Protein AF-A0A9D4UMR0-F1 (afdb_monomer_lite)

pLDDT: mean 70.58, std 21.11, range [37.19, 98.0]

Foldseek 3Di:
DDDDDDPPDDPVVVVVVVVPPPDDDPDDDDDDDPDDDDPDDDDDPPDPPPPCPDDDDPVVVPDDDPVRVPDDDPVVVVCCVVPPDDDDDDDD

Organism: Adiantum capillus-veneris (NCBI:txid13818)

Sequence (92 aa):
MAKIKSIQGDWRSTQQAIQNQGSEAVSSASVDSTFTKSKGSSSHCLQEQVVAIGPAPRAIRRRLTKHQAGLKTLKQKKKETYFPKWQYALKA

Structure (mmCIF, N/CA/C/O backbone):
data_AF-A0A9D4UMR0-F1
#
_entry.id   AF-A0A9D4UMR0-F1
#
loop_
_atom_site.group_PDB
_atom_site.id
_atom_site.type_symbol
_atom_site.label_atom_id
_atom_site.label_alt_id
_atom_site.label_comp_id
_atom_site.label_asym_id
_atom_site.label_entity_id
_atom_site.label_seq_id
_atom_site.pdbx_PDB_ins_code
_atom_site.Cartn_x
_atom_site.Cartn_y
_atom_site.Cartn_z
_atom_site.occupancy
_atom_site.B_iso_or_equiv
_atom_site.auth_seq_id
_atom_site.auth_comp_id
_atom_site.auth_asym_id
_atom_site.auth_atom_id
_atom_site.pdbx_PDB_model_num
ATOM 1 N N . MET A 1 1 ? -2.496 57.894 30.887 1.00 44.66 1 MET A N 1
ATOM 2 C CA . MET A 1 1 ? -3.148 57.102 29.818 1.00 44.66 1 MET A CA 1
ATOM 3 C C . MET A 1 1 ? -2.069 56.555 28.889 1.00 44.66 1 MET A C 1
ATOM 5 O O . MET A 1 1 ? -1.491 57.328 28.136 1.00 44.66 1 MET A O 1
ATOM 9 N N . ALA A 1 2 ? -1.721 55.269 28.992 1.00 52.31 2 ALA A N 1
ATOM 10 C CA . ALA A 1 2 ? -0.684 54.663 28.152 1.00 52.31 2 ALA A CA 1
ATOM 11 C C . ALA A 1 2 ? -1.301 54.130 26.847 1.00 52.31 2 ALA A C 1
ATOM 13 O O . ALA A 1 2 ? -2.245 53.344 26.881 1.00 52.31 2 ALA A O 1
ATOM 14 N N . LYS A 1 3 ? -0.787 54.582 25.696 1.00 53.78 3 LYS A N 1
ATOM 15 C CA . LYS A 1 3 ? -1.191 54.097 24.368 1.00 53.78 3 LYS A CA 1
ATOM 16 C C . LYS A 1 3 ? -0.582 52.716 24.121 1.00 53.78 3 LYS A C 1
ATOM 18 O O . LYS A 1 3 ? 0.638 52.586 24.045 1.00 53.78 3 LYS A O 1
ATOM 23 N N . ILE A 1 4 ? -1.439 51.710 23.968 1.00 59.56 4 ILE A N 1
ATOM 24 C CA . ILE A 1 4 ? -1.069 50.369 23.507 1.00 59.56 4 ILE A CA 1
ATOM 25 C C . ILE A 1 4 ? -0.643 50.496 22.038 1.00 59.56 4 ILE A C 1
ATOM 27 O O . ILE A 1 4 ? -1.445 50.878 21.187 1.00 59.56 4 ILE A O 1
ATOM 31 N N . LYS A 1 5 ? 0.635 50.240 21.740 1.00 55.84 5 LYS A N 1
ATOM 32 C CA . LYS A 1 5 ? 1.137 50.194 20.361 1.00 55.84 5 LYS A CA 1
ATOM 33 C C . LYS A 1 5 ? 0.697 48.877 19.716 1.00 55.84 5 LYS A C 1
ATOM 35 O O . LYS A 1 5 ? 0.919 47.809 20.274 1.00 55.84 5 LYS A O 1
ATOM 40 N N . SER A 1 6 ? 0.069 48.991 18.548 1.00 60.06 6 SER A N 1
ATOM 41 C CA . SER A 1 6 ? -0.304 47.886 17.659 1.00 60.06 6 SER A CA 1
ATOM 42 C C . SER A 1 6 ? 0.918 47.025 17.317 1.00 60.06 6 SER A C 1
ATOM 44 O O . SER A 1 6 ? 1.906 47.536 16.790 1.00 60.06 6 SER A O 1
ATOM 46 N N . ILE A 1 7 ? 0.844 45.724 17.612 1.00 62.47 7 ILE A N 1
ATOM 47 C CA . ILE A 1 7 ? 1.788 44.706 17.141 1.00 62.47 7 ILE A CA 1
ATOM 48 C C . ILE A 1 7 ? 1.146 44.046 15.918 1.00 62.47 7 ILE A C 1
ATOM 50 O O . ILE A 1 7 ? 0.556 42.973 16.011 1.00 62.47 7 ILE A O 1
ATOM 54 N N . GLN A 1 8 ? 1.213 44.699 14.762 1.00 59.47 8 GLN A N 1
ATOM 55 C CA . GLN A 1 8 ? 1.025 44.007 13.487 1.00 59.47 8 GLN A CA 1
ATOM 56 C C . GLN A 1 8 ? 2.408 43.623 12.967 1.00 59.47 8 GLN A C 1
ATOM 58 O O . GLN A 1 8 ? 3.096 44.421 12.339 1.00 59.47 8 GLN A O 1
ATOM 63 N N . GLY A 1 9 ? 2.837 42.405 13.303 1.00 59.06 9 GLY A N 1
ATOM 64 C CA . GLY A 1 9 ? 4.022 41.790 12.715 1.00 59.06 9 GLY A CA 1
ATOM 65 C C . GLY A 1 9 ? 3.747 41.395 11.264 1.00 59.06 9 GLY A C 1
ATOM 66 O O . GLY A 1 9 ? 2.732 40.766 10.968 1.00 59.06 9 GLY A O 1
ATOM 67 N N . ASP A 1 10 ? 4.644 41.783 10.362 1.00 68.38 10 ASP A N 1
ATOM 68 C CA . ASP A 1 10 ? 4.548 41.518 8.928 1.00 68.38 10 ASP A CA 1
ATOM 69 C C . ASP A 1 10 ? 4.916 40.053 8.617 1.00 68.38 10 ASP A C 1
ATOM 71 O O . ASP A 1 10 ? 6.073 39.641 8.734 1.00 68.38 10 ASP A O 1
ATOM 75 N N . TRP A 1 11 ? 3.923 39.252 8.219 1.00 60.69 11 TRP A N 1
ATOM 76 C CA . TRP A 1 11 ? 4.068 37.818 7.920 1.00 60.69 11 TRP A CA 1
ATOM 77 C C . TRP A 1 11 ? 5.082 37.526 6.802 1.00 60.69 11 TRP A C 1
ATOM 79 O O . TRP A 1 11 ? 5.658 36.436 6.736 1.00 60.69 11 TRP A O 1
ATOM 89 N N . ARG A 1 12 ? 5.335 38.497 5.914 1.00 59.44 12 ARG A N 1
ATOM 90 C CA . ARG A 1 12 ? 6.274 38.326 4.796 1.00 59.44 12 ARG A CA 1
ATOM 91 C C . ARG A 1 12 ? 7.733 38.246 5.246 1.00 59.44 12 ARG A C 1
ATOM 93 O 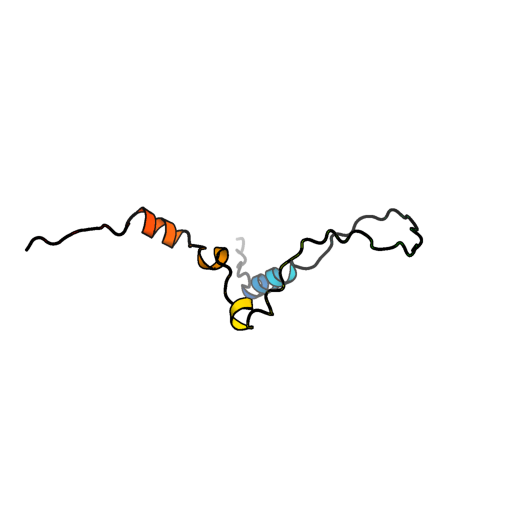O . ARG A 1 12 ? 8.507 37.521 4.628 1.00 59.44 12 ARG A O 1
ATOM 100 N N . SER A 1 13 ? 8.089 38.911 6.344 1.00 57.44 13 SER A N 1
ATOM 101 C CA . SER A 1 13 ? 9.455 38.897 6.887 1.00 57.44 13 SER A CA 1
ATOM 102 C C . SER A 1 13 ? 9.823 37.533 7.490 1.00 57.44 13 SER A C 1
ATOM 104 O O . SER A 1 13 ? 10.945 37.046 7.348 1.00 57.44 13 SER A O 1
ATOM 106 N N . THR A 1 14 ? 8.846 36.841 8.083 1.00 60.53 14 THR A N 1
ATOM 107 C CA . THR A 1 14 ? 9.059 35.541 8.735 1.00 60.53 14 THR A CA 1
ATOM 108 C C . THR A 1 14 ? 9.386 34.425 7.736 1.00 60.53 14 THR A C 1
ATOM 110 O O . THR A 1 14 ? 10.161 3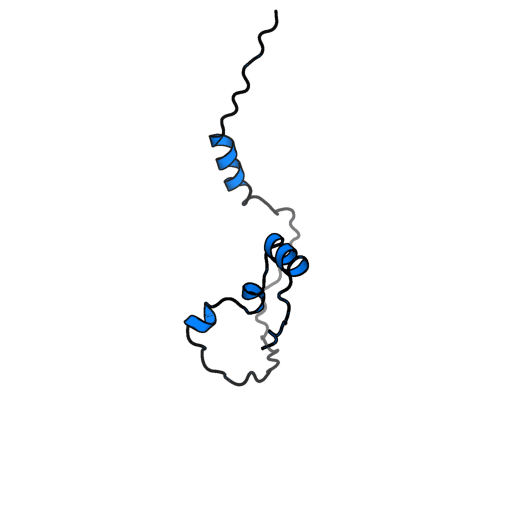3.526 8.050 1.00 60.53 14 THR A O 1
ATOM 113 N N . GLN A 1 15 ? 8.845 34.493 6.515 1.00 58.44 15 GLN A N 1
ATOM 114 C CA . GLN A 1 15 ? 9.103 33.502 5.461 1.00 58.44 15 GLN A CA 1
ATOM 115 C C . GLN A 1 15 ? 10.525 33.609 4.889 1.00 58.44 15 GLN A C 1
ATOM 117 O O . GLN A 1 15 ? 11.157 32.589 4.619 1.00 58.44 15 GLN A O 1
ATOM 122 N N . GLN A 1 16 ? 11.064 34.826 4.764 1.00 57.34 16 GLN A N 1
ATOM 123 C CA . GLN A 1 16 ? 12.420 35.044 4.247 1.00 57.34 16 GLN A CA 1
ATOM 124 C C . GLN A 1 16 ? 13.498 34.580 5.248 1.00 57.34 16 GLN A C 1
ATOM 126 O O . GLN A 1 16 ? 14.540 34.067 4.846 1.00 57.34 16 GLN A O 1
ATOM 131 N N . ALA A 1 17 ? 13.233 34.695 6.556 1.00 57.94 17 ALA A N 1
ATOM 132 C CA . ALA A 1 17 ? 14.163 34.279 7.610 1.00 57.94 17 ALA A CA 1
ATOM 133 C C . ALA A 1 17 ? 14.382 32.755 7.670 1.00 57.94 17 ALA A C 1
ATOM 135 O O . ALA A 1 17 ? 15.476 32.308 8.006 1.00 57.94 17 ALA A O 1
ATOM 136 N N . ILE A 1 18 ? 13.374 31.952 7.310 1.00 59.56 18 ILE A N 1
ATOM 137 C CA . ILE A 1 18 ? 13.472 30.481 7.312 1.00 59.56 18 ILE A CA 1
ATOM 138 C C . ILE A 1 18 ? 14.357 29.980 6.159 1.00 59.56 18 ILE A C 1
ATOM 140 O O . ILE A 1 18 ? 15.027 28.959 6.294 1.00 59.56 18 ILE A O 1
ATOM 144 N N . GLN A 1 19 ? 14.420 30.708 5.040 1.00 57.88 19 GLN A N 1
ATOM 145 C CA . GLN A 1 19 ? 15.225 30.309 3.881 1.00 57.88 19 GLN A CA 1
ATOM 146 C C . GLN A 1 19 ? 16.735 30.530 4.075 1.00 57.88 19 GLN A C 1
ATOM 148 O O . GLN A 1 19 ? 17.526 29.854 3.423 1.00 57.88 19 GLN A O 1
ATOM 153 N N . ASN A 1 20 ? 17.144 31.405 4.999 1.00 59.59 20 ASN A N 1
ATOM 154 C CA . ASN A 1 20 ? 18.549 31.799 5.178 1.00 59.59 20 ASN A CA 1
ATOM 155 C C . ASN A 1 20 ? 19.268 31.104 6.353 1.00 59.59 20 ASN A C 1
ATOM 157 O O . ASN A 1 20 ? 20.443 31.362 6.579 1.00 59.59 20 ASN A O 1
ATOM 161 N N . GLN A 1 21 ? 18.617 30.195 7.089 1.00 54.66 21 GLN A N 1
ATOM 162 C CA . GLN A 1 21 ? 19.249 29.467 8.211 1.00 54.66 21 GLN A CA 1
ATOM 163 C C . GLN A 1 21 ? 20.030 28.206 7.782 1.00 54.66 21 GLN A C 1
ATOM 165 O O . GLN A 1 21 ? 20.497 27.447 8.626 1.00 54.66 21 GLN A O 1
ATOM 170 N N . GLY A 1 22 ? 20.178 27.961 6.476 1.00 48.44 22 GLY A N 1
ATOM 171 C CA . GLY A 1 22 ? 20.876 26.787 5.938 1.00 48.44 22 GLY A CA 1
ATOM 172 C C . GLY A 1 22 ? 22.371 26.970 5.660 1.00 48.44 22 GLY A C 1
ATOM 173 O O . GLY A 1 22 ? 23.007 26.021 5.205 1.00 48.44 22 GLY A O 1
ATOM 174 N N . SER A 1 23 ? 22.945 28.153 5.881 1.00 56.09 23 SER A N 1
ATOM 175 C CA . SER A 1 23 ? 24.326 28.429 5.479 1.00 56.09 23 SER A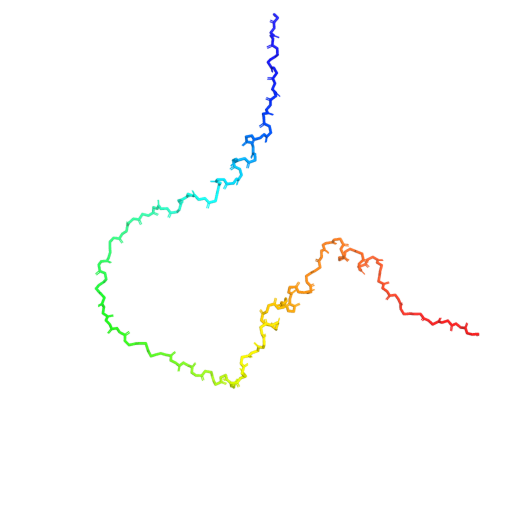 CA 1
ATOM 176 C C . SER A 1 23 ? 25.017 29.404 6.425 1.00 56.09 23 SER A C 1
ATOM 178 O O . SER A 1 23 ? 25.052 30.587 6.126 1.00 56.09 23 SER A O 1
ATOM 180 N N . GLU A 1 24 ? 25.578 28.923 7.540 1.00 48.06 24 GLU A N 1
ATOM 181 C CA . GLU A 1 24 ? 26.756 29.544 8.167 1.00 48.06 24 GLU A CA 1
ATOM 182 C C . GLU A 1 24 ? 27.403 28.638 9.240 1.00 48.06 24 GLU A C 1
ATOM 184 O O . GLU A 1 24 ? 26.773 28.211 10.201 1.00 48.06 24 GLU A O 1
ATOM 189 N N . ALA A 1 25 ? 28.693 28.368 9.015 1.00 44.97 25 ALA A N 1
ATOM 190 C CA . ALA A 1 25 ? 29.773 28.084 9.966 1.00 44.97 25 ALA A CA 1
ATOM 191 C C . ALA A 1 25 ? 29.728 26.849 10.900 1.00 44.97 25 ALA A C 1
ATOM 193 O O . ALA A 1 25 ? 29.315 26.911 12.054 1.00 44.97 25 ALA A O 1
ATOM 194 N N . VAL A 1 26 ? 30.428 25.789 10.473 1.00 48.84 26 VAL A N 1
ATOM 195 C CA . VAL A 1 26 ? 31.354 25.056 11.359 1.00 48.84 26 VAL A CA 1
ATOM 196 C C . VAL A 1 26 ? 32.789 25.427 10.978 1.00 48.84 26 VAL A C 1
ATOM 198 O O . VAL A 1 26 ? 33.390 24.819 10.098 1.00 48.84 26 VAL A O 1
ATOM 201 N N . SER A 1 27 ? 33.327 26.457 11.633 1.00 46.97 27 SER A N 1
ATOM 202 C CA . SER A 1 27 ? 34.727 26.880 11.495 1.00 46.97 27 SER A CA 1
ATOM 203 C C . SER A 1 27 ? 35.271 27.330 12.849 1.00 46.97 27 SER A C 1
ATOM 205 O O . SER A 1 27 ? 35.011 28.450 13.274 1.00 46.97 27 SER A O 1
ATOM 207 N N . SER A 1 28 ? 36.010 26.454 13.527 1.00 46.50 28 SER A N 1
ATOM 208 C CA . SER A 1 28 ? 37.011 26.719 14.581 1.00 46.50 28 SER A CA 1
ATOM 209 C C . SER A 1 28 ? 37.609 25.342 14.914 1.00 46.50 28 SER A C 1
ATOM 211 O O . SER A 1 28 ? 36.850 24.436 15.222 1.00 46.50 28 SER A O 1
ATOM 213 N N . ALA A 1 29 ? 38.897 25.030 14.839 1.00 47.66 29 ALA A N 1
ATOM 214 C CA . ALA A 1 29 ? 40.099 25.834 14.762 1.00 47.66 29 ALA A CA 1
ATOM 215 C C . ALA A 1 29 ? 41.234 25.004 14.121 1.00 47.66 29 ALA A C 1
ATOM 217 O O . ALA A 1 29 ? 41.182 23.777 14.051 1.00 47.66 29 ALA A O 1
ATOM 218 N N . SER A 1 30 ? 42.248 25.732 13.665 1.00 48.38 30 SER A N 1
ATOM 219 C CA . SER A 1 30 ? 43.526 25.281 13.120 1.00 48.38 30 SER A CA 1
ATOM 220 C C . SER A 1 30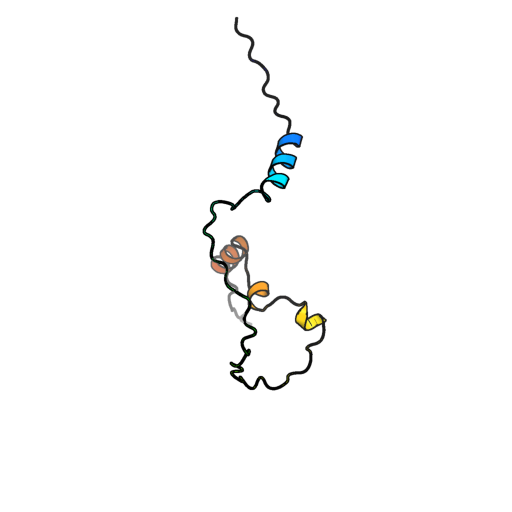 ? 44.337 24.408 14.086 1.00 48.38 30 SER A C 1
ATOM 222 O O . SER A 1 30 ? 44.539 24.788 15.238 1.00 48.38 30 SER A O 1
ATOM 224 N N . VAL A 1 31 ? 44.908 23.321 13.563 1.00 56.72 31 VAL A N 1
ATOM 225 C CA . VAL A 1 31 ? 46.235 22.832 13.964 1.00 56.72 31 VAL A CA 1
ATOM 226 C C . VAL A 1 31 ? 46.966 22.363 12.709 1.00 56.72 31 VAL A C 1
ATOM 228 O O . VAL A 1 31 ? 46.501 21.470 12.001 1.00 56.72 31 VAL A O 1
ATOM 231 N N . ASP A 1 32 ? 48.090 23.021 12.433 1.00 46.25 32 ASP A N 1
ATOM 232 C CA . ASP A 1 32 ? 49.003 22.732 11.336 1.00 46.25 32 ASP A CA 1
ATOM 233 C C . ASP A 1 32 ? 49.552 21.304 11.402 1.00 46.25 32 ASP A C 1
ATOM 235 O O . ASP A 1 32 ? 50.030 20.831 12.434 1.00 46.25 32 ASP A O 1
ATOM 239 N N . SER A 1 33 ? 49.549 20.643 10.249 1.00 51.09 33 SER A N 1
ATOM 240 C CA . SER A 1 33 ? 50.385 19.484 9.958 1.00 51.09 33 SER A CA 1
ATOM 241 C C . SER A 1 33 ? 50.589 19.438 8.450 1.00 51.09 33 SER A C 1
ATOM 243 O O . SER A 1 33 ? 49.698 19.073 7.680 1.00 51.09 33 SER A O 1
ATOM 245 N N . THR A 1 34 ? 51.760 19.885 8.005 1.00 57.00 34 THR A N 1
ATOM 246 C CA . THR A 1 34 ? 52.210 19.777 6.619 1.00 57.00 34 THR A CA 1
ATOM 247 C C . THR A 1 34 ? 52.446 18.305 6.275 1.00 57.00 34 THR A C 1
ATOM 249 O O . THR A 1 34 ? 53.561 17.795 6.338 1.00 57.00 34 THR A O 1
ATOM 252 N N . PHE A 1 35 ? 51.384 17.597 5.883 1.00 45.44 35 PHE A N 1
ATOM 253 C CA . PHE A 1 35 ? 51.507 16.257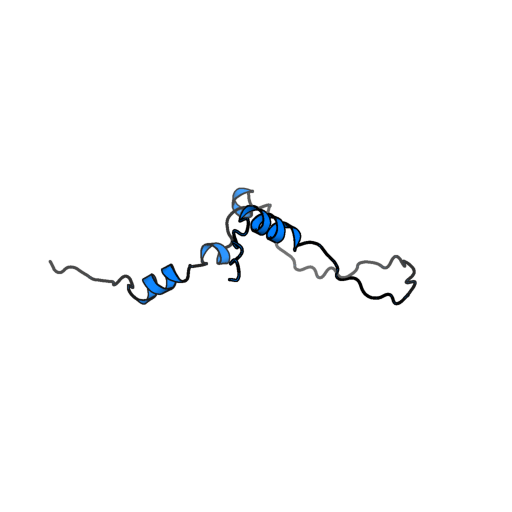 5.317 1.00 45.44 35 PHE A CA 1
ATOM 254 C C . PHE A 1 35 ? 51.866 16.362 3.832 1.00 45.44 35 PHE A C 1
ATOM 256 O O . PHE A 1 35 ? 51.057 16.737 2.979 1.00 45.44 35 PHE A O 1
ATOM 263 N N . THR A 1 36 ? 53.124 16.060 3.530 1.00 55.50 36 THR A N 1
ATOM 264 C CA . THR A 1 36 ? 53.650 15.981 2.171 1.00 55.50 36 THR A CA 1
ATOM 265 C C . THR A 1 36 ? 52.911 14.898 1.383 1.00 55.50 36 THR A C 1
ATOM 267 O O . THR A 1 36 ? 52.721 13.766 1.823 1.00 55.50 36 THR A O 1
ATOM 270 N N . LYS A 1 37 ? 52.464 15.259 0.179 1.00 49.00 37 LYS A N 1
ATOM 271 C CA . LYS A 1 37 ? 51.744 14.383 -0.748 1.00 49.00 37 LYS A CA 1
ATOM 272 C C . LYS A 1 37 ? 52.675 13.288 -1.277 1.00 49.00 37 LYS A C 1
ATOM 274 O O . LYS A 1 37 ? 53.307 13.466 -2.318 1.00 49.00 37 LYS A O 1
ATOM 279 N N . SER A 1 38 ? 52.748 12.149 -0.591 1.00 43.44 38 SER A N 1
ATOM 280 C CA . SER A 1 38 ? 53.366 10.937 -1.132 1.00 43.44 38 SER A CA 1
ATOM 281 C C . SER A 1 38 ? 52.343 10.183 -1.990 1.00 43.44 38 SER A C 1
ATOM 283 O O . SER A 1 38 ? 51.221 9.886 -1.580 1.00 43.44 38 SER A O 1
ATOM 285 N N . LYS A 1 39 ? 52.702 9.926 -3.251 1.00 55.03 39 LYS A N 1
ATOM 286 C CA . LYS A 1 39 ? 51.935 9.051 -4.142 1.00 55.03 39 LYS A CA 1
ATOM 287 C C . LYS A 1 39 ? 52.093 7.616 -3.627 1.00 55.03 39 LYS A C 1
ATOM 289 O O . LYS A 1 39 ? 53.124 6.998 -3.863 1.00 55.03 39 LYS A O 1
ATOM 294 N N . GLY A 1 40 ? 51.095 7.120 -2.897 1.00 37.19 40 GLY A N 1
ATOM 295 C CA . GLY A 1 40 ? 51.048 5.766 -2.346 1.00 37.19 40 GLY A CA 1
ATOM 296 C C . GLY A 1 40 ? 49.914 4.953 -2.965 1.00 37.19 40 GLY A C 1
ATOM 297 O O . GLY A 1 40 ? 48.757 5.355 -2.927 1.00 37.19 40 GLY A O 1
ATOM 298 N N . SER A 1 41 ? 50.297 3.836 -3.569 1.00 47.41 41 SER A N 1
ATOM 299 C CA . SER A 1 41 ? 49.501 2.849 -4.297 1.00 47.41 41 SER A CA 1
ATOM 300 C C . SER A 1 41 ? 48.159 2.471 -3.643 1.00 47.41 41 SER A C 1
ATOM 302 O O . SER A 1 41 ? 48.110 2.005 -2.508 1.00 47.41 41 SER A O 1
ATOM 304 N N . SER A 1 42 ? 47.066 2.609 -4.398 1.00 45.41 42 SER A N 1
ATOM 305 C CA . SER A 1 42 ? 45.756 2.031 -4.078 1.00 45.41 42 SER A CA 1
ATOM 306 C C . SER A 1 42 ? 45.791 0.524 -4.359 1.00 45.41 42 SER A C 1
ATOM 308 O O . SER A 1 42 ? 45.509 0.092 -5.478 1.00 45.41 42 SER A O 1
ATOM 310 N N . SER A 1 43 ? 46.106 -0.285 -3.351 1.00 55.19 43 SER A N 1
ATOM 311 C CA . SER A 1 43 ? 45.954 -1.742 -3.405 1.00 55.19 43 SER A CA 1
ATOM 312 C C . SER A 1 43 ? 45.145 -2.236 -2.211 1.00 55.19 43 SER A C 1
ATOM 314 O O . SER A 1 43 ? 45.697 -2.650 -1.198 1.00 55.19 43 SER A O 1
ATOM 316 N N . HIS A 1 44 ? 43.821 -2.210 -2.338 1.00 44.94 44 HIS A N 1
ATOM 317 C CA . HIS A 1 44 ? 42.980 -3.226 -1.709 1.00 44.94 44 HIS A CA 1
ATOM 318 C C . HIS A 1 44 ? 41.702 -3.393 -2.531 1.00 44.94 44 HIS A C 1
ATOM 320 O O . HIS A 1 44 ? 40.611 -2.958 -2.174 1.00 44.94 44 HIS A O 1
ATOM 326 N N . CYS A 1 45 ? 41.869 -4.014 -3.700 1.00 38.00 45 CYS A N 1
ATOM 327 C CA . CYS A 1 45 ? 40.770 -4.646 -4.406 1.00 38.00 45 CYS A CA 1
ATOM 328 C C . CYS A 1 45 ? 40.439 -5.952 -3.671 1.00 38.00 45 CYS A C 1
ATOM 330 O O . CYS A 1 45 ? 40.990 -7.009 -3.954 1.00 38.00 45 CYS A O 1
ATOM 332 N N . LEU A 1 46 ? 39.554 -5.889 -2.676 1.00 50.66 46 LEU A N 1
ATOM 333 C CA . LEU A 1 46 ? 38.779 -7.083 -2.364 1.00 50.66 46 LEU A CA 1
ATOM 334 C C . LEU A 1 46 ? 37.748 -7.208 -3.479 1.00 50.66 46 LEU A C 1
ATOM 336 O O . LEU A 1 46 ? 36.742 -6.504 -3.514 1.00 50.66 46 LEU A O 1
ATOM 340 N N . GLN A 1 47 ? 38.088 -8.054 -4.449 1.00 56.34 47 GLN A N 1
ATOM 341 C CA . GLN A 1 47 ? 37.167 -8.564 -5.448 1.00 56.34 47 GLN A CA 1
ATOM 342 C C . GLN A 1 47 ? 36.083 -9.373 -4.735 1.00 56.34 47 GLN A C 1
ATOM 344 O O . GLN A 1 47 ? 36.168 -10.592 -4.615 1.00 56.34 47 GLN A O 1
ATOM 349 N N . GLU A 1 48 ? 35.019 -8.698 -4.310 1.00 52.25 48 GLU A N 1
ATOM 350 C CA . GLU A 1 48 ? 33.714 -9.323 -4.456 1.00 52.25 48 GLU A CA 1
ATOM 351 C C . GLU A 1 48 ? 33.462 -9.439 -5.958 1.00 52.25 48 GLU A C 1
ATOM 353 O O . GLU A 1 48 ? 33.351 -8.446 -6.682 1.00 52.25 48 GLU A O 1
ATOM 358 N N . GLN A 1 49 ? 33.446 -10.678 -6.443 1.00 56.59 49 GLN A N 1
ATOM 359 C CA . GLN A 1 49 ? 33.022 -10.996 -7.796 1.00 56.59 49 GLN A CA 1
ATOM 360 C C . GLN A 1 49 ? 31.527 -10.691 -7.911 1.00 56.59 49 GLN A C 1
ATOM 362 O O . GLN A 1 49 ? 30.674 -11.561 -7.738 1.00 56.59 49 GLN A O 1
ATOM 367 N N . VAL A 1 50 ? 31.190 -9.430 -8.173 1.00 54.16 50 VAL A N 1
ATOM 368 C CA . VAL A 1 50 ? 29.824 -9.056 -8.515 1.00 54.16 50 VAL A CA 1
ATOM 369 C C . VAL A 1 50 ? 29.610 -9.488 -9.956 1.00 54.16 50 VAL A C 1
ATOM 371 O O . VAL A 1 50 ? 30.078 -8.846 -10.896 1.00 54.16 50 VAL A O 1
ATOM 374 N N . VAL A 1 51 ? 28.932 -10.624 -10.105 1.00 55.88 51 VAL A N 1
ATOM 375 C CA . VAL A 1 51 ? 28.412 -11.147 -11.369 1.00 55.88 51 VAL A CA 1
ATOM 376 C C . VAL A 1 51 ? 27.830 -9.975 -12.159 1.00 55.88 51 VAL A C 1
ATOM 378 O O . VAL A 1 51 ? 26.953 -9.267 -11.659 1.00 55.88 51 VAL A O 1
ATOM 381 N N . ALA A 1 52 ? 28.368 -9.718 -13.352 1.00 49.84 52 ALA A N 1
ATOM 382 C CA . ALA A 1 52 ? 28.028 -8.558 -14.165 1.00 49.84 52 ALA A CA 1
ATOM 383 C C . ALA A 1 52 ? 26.568 -8.638 -14.641 1.00 49.84 52 ALA A C 1
ATOM 385 O O . ALA A 1 52 ? 26.263 -9.090 -15.742 1.00 49.84 52 ALA A O 1
ATOM 386 N N . ILE A 1 53 ? 25.642 -8.187 -13.798 1.00 63.78 53 ILE A N 1
ATOM 387 C CA . ILE A 1 53 ? 24.280 -7.868 -14.200 1.00 63.78 53 ILE A CA 1
ATOM 388 C C . ILE A 1 53 ? 24.401 -6.575 -15.006 1.00 63.78 53 ILE A C 1
ATOM 390 O O . ILE A 1 53 ? 24.791 -5.536 -14.469 1.00 63.78 53 ILE A O 1
ATOM 394 N N . GLY A 1 54 ? 24.125 -6.647 -16.309 1.00 70.25 54 GLY A N 1
ATOM 395 C CA . GLY A 1 54 ? 24.173 -5.496 -17.210 1.00 70.25 54 GLY A CA 1
ATOM 396 C C . GLY A 1 54 ? 23.369 -4.290 -16.694 1.00 70.25 54 GLY A C 1
ATOM 397 O O . GLY A 1 54 ? 22.572 -4.400 -15.755 1.00 70.25 54 GLY A O 1
ATOM 398 N N . PRO A 1 55 ? 23.555 -3.099 -17.286 1.00 81.12 55 PRO A N 1
ATOM 399 C CA . PRO A 1 55 ? 22.936 -1.885 -16.782 1.00 81.12 55 PRO A CA 1
ATOM 400 C C . PRO A 1 55 ? 21.411 -2.017 -16.784 1.00 81.12 55 PRO A C 1
ATOM 402 O O . PRO A 1 55 ? 20.772 -2.013 -17.833 1.00 81.12 55 PRO A O 1
ATOM 405 N N . ALA A 1 56 ? 20.821 -2.092 -15.586 1.00 83.75 56 ALA A N 1
ATOM 406 C CA . ALA A 1 56 ? 19.373 -2.056 -15.442 1.00 83.75 56 ALA A CA 1
ATOM 407 C C . ALA A 1 56 ? 18.804 -0.829 -16.184 1.00 83.75 56 ALA A C 1
ATOM 409 O O . ALA A 1 56 ? 19.370 0.268 -16.048 1.00 83.75 56 ALA A O 1
ATOM 410 N N . PRO A 1 57 ? 17.698 -0.979 -16.937 1.00 93.12 57 PRO A N 1
ATOM 411 C CA . PRO A 1 57 ? 17.106 0.108 -17.707 1.00 93.12 57 PRO A CA 1
ATOM 412 C C . PRO A 1 57 ? 16.810 1.323 -16.823 1.00 93.12 57 PRO A C 1
ATOM 414 O O . PRO A 1 57 ? 16.546 1.203 -15.621 1.00 93.12 57 PRO A O 1
ATOM 417 N N . ARG A 1 58 ? 16.825 2.525 -17.416 1.00 92.44 58 ARG A N 1
ATOM 418 C CA . ARG A 1 58 ? 16.716 3.792 -16.669 1.00 92.44 58 ARG A CA 1
ATOM 419 C C . ARG A 1 58 ? 15.485 3.851 -15.761 1.00 92.44 58 ARG A C 1
ATOM 421 O O . ARG A 1 58 ? 15.590 4.377 -14.653 1.00 92.44 58 ARG A O 1
ATOM 428 N N . ALA A 1 59 ? 14.363 3.282 -16.202 1.00 94.94 59 ALA A N 1
ATOM 429 C CA . ALA A 1 59 ? 13.129 3.193 -15.425 1.00 94.94 59 ALA A CA 1
ATOM 430 C C . ALA A 1 59 ? 13.326 2.449 -14.090 1.00 94.94 59 ALA A C 1
ATOM 432 O O . ALA A 1 59 ? 12.867 2.915 -13.050 1.00 94.94 59 ALA A O 1
ATOM 433 N N . ILE A 1 60 ? 14.092 1.353 -14.084 1.00 93.94 60 ILE A N 1
ATOM 434 C CA . ILE A 1 60 ? 14.378 0.572 -12.872 1.00 93.94 60 ILE A CA 1
ATOM 435 C C . ILE A 1 60 ? 15.272 1.344 -11.901 1.00 93.94 60 ILE A C 1
ATOM 437 O O . ILE A 1 60 ? 15.096 1.224 -10.695 1.00 93.94 60 ILE A O 1
ATOM 441 N N . ARG A 1 61 ? 16.204 2.162 -12.397 1.00 92.50 61 ARG A N 1
ATOM 442 C CA . ARG A 1 61 ? 17.069 2.993 -11.539 1.00 92.50 61 ARG A CA 1
ATOM 443 C C . ARG A 1 61 ? 16.339 4.191 -10.926 1.00 92.50 61 ARG A C 1
ATOM 445 O O . ARG A 1 61 ? 16.797 4.722 -9.924 1.00 92.50 61 ARG A O 1
ATOM 452 N N . ARG A 1 62 ? 15.258 4.658 -11.562 1.00 94.62 62 ARG A N 1
ATOM 453 C CA . ARG A 1 62 ? 14.452 5.803 -11.102 1.00 94.62 62 ARG A CA 1
ATOM 454 C C . ARG A 1 62 ? 13.257 5.406 -10.233 1.00 94.62 62 ARG A C 1
ATOM 456 O O . ARG A 1 62 ? 12.707 6.274 -9.566 1.00 94.62 62 ARG A O 1
ATOM 463 N N . ARG A 1 63 ? 12.824 4.140 -10.260 1.00 95.56 63 ARG A N 1
ATOM 464 C CA . ARG A 1 63 ? 11.719 3.670 -9.411 1.00 95.56 63 ARG A CA 1
ATOM 465 C C . ARG A 1 63 ? 12.101 3.771 -7.934 1.00 95.56 63 ARG A C 1
ATOM 467 O O . ARG A 1 63 ? 13.275 3.686 -7.580 1.00 95.56 63 ARG A O 1
ATOM 474 N N . LEU A 1 64 ? 11.093 3.882 -7.079 1.00 96.56 64 LEU A N 1
ATOM 475 C CA . LEU A 1 64 ? 11.285 3.866 -5.632 1.00 96.56 64 LEU A CA 1
ATOM 476 C C . LEU A 1 64 ? 11.919 2.548 -5.172 1.00 96.56 64 LEU A C 1
ATOM 478 O O . LEU A 1 64 ? 11.623 1.473 -5.707 1.00 96.56 64 LEU A O 1
ATOM 482 N N . THR A 1 65 ? 12.771 2.618 -4.150 1.00 95.38 65 THR A N 1
ATOM 483 C CA . THR A 1 65 ? 13.271 1.404 -3.495 1.00 95.38 65 THR A CA 1
ATOM 484 C C . THR A 1 65 ? 12.131 0.706 -2.747 1.00 95.38 65 THR A C 1
ATOM 486 O O . THR A 1 65 ? 11.151 1.340 -2.353 1.00 95.38 65 THR A O 1
ATOM 489 N N . LYS A 1 66 ? 12.242 -0.611 -2.519 1.00 95.06 66 LYS A N 1
ATOM 490 C CA . LYS A 1 66 ? 11.206 -1.398 -1.816 1.00 95.06 66 LYS A CA 1
ATOM 491 C C . LYS A 1 66 ? 10.843 -0.795 -0.454 1.00 95.06 66 LYS A C 1
ATOM 493 O O . LYS A 1 66 ? 9.672 -0.737 -0.100 1.00 95.06 66 LYS A O 1
ATOM 498 N N . HIS A 1 67 ? 11.850 -0.305 0.271 1.00 96.56 67 HIS A N 1
ATOM 499 C CA . HIS A 1 67 ? 11.665 0.376 1.548 1.00 96.56 67 HIS A CA 1
ATOM 500 C C . HIS A 1 67 ? 10.842 1.658 1.385 1.00 96.56 67 HIS A C 1
ATOM 502 O O . HIS A 1 67 ? 9.834 1.822 2.062 1.00 96.56 67 HIS A O 1
ATOM 508 N N . GLN A 1 68 ? 11.227 2.531 0.446 1.00 94.75 68 GLN A N 1
ATOM 509 C CA . GLN A 1 68 ? 10.532 3.797 0.190 1.00 94.75 68 GLN A CA 1
ATOM 510 C C . GLN A 1 68 ? 9.074 3.582 -0.225 1.00 94.75 68 GLN A C 1
ATOM 512 O O . GLN A 1 68 ? 8.193 4.271 0.275 1.00 94.75 68 GLN A O 1
ATOM 517 N N . ALA A 1 69 ? 8.810 2.599 -1.088 1.00 96.19 69 ALA A N 1
ATOM 518 C CA . ALA A 1 69 ? 7.454 2.257 -1.511 1.00 96.19 69 ALA A CA 1
ATOM 519 C C . ALA A 1 69 ? 6.588 1.687 -0.368 1.00 96.19 69 ALA A C 1
ATOM 521 O O . ALA A 1 69 ? 5.367 1.805 -0.405 1.00 96.19 69 ALA A O 1
ATOM 522 N N . GLY A 1 70 ? 7.207 1.073 0.646 1.00 95.31 70 GLY A N 1
ATOM 523 C CA . GLY A 1 70 ? 6.527 0.513 1.816 1.00 95.31 70 GLY A CA 1
ATOM 524 C C . GLY A 1 70 ? 6.328 1.492 2.978 1.00 95.31 70 GLY A C 1
ATOM 525 O O . GLY A 1 70 ? 5.696 1.122 3.969 1.00 95.31 70 GLY A O 1
ATOM 526 N N . LEU A 1 71 ? 6.851 2.722 2.901 1.00 97.06 71 LEU A N 1
ATOM 527 C CA . LEU A 1 71 ? 6.678 3.718 3.959 1.00 97.06 71 LEU A CA 1
ATOM 528 C C . LEU A 1 71 ? 5.211 4.160 4.047 1.00 97.06 71 LEU A C 1
ATOM 530 O O . LEU A 1 71 ? 4.673 4.792 3.143 1.00 97.06 71 LEU A O 1
ATOM 534 N N . LYS A 1 72 ? 4.570 3.852 5.178 1.00 97.31 72 LYS A N 1
ATOM 535 C CA . LYS A 1 72 ? 3.178 4.226 5.467 1.00 97.31 72 LYS A CA 1
ATOM 536 C C . LYS A 1 72 ? 3.108 5.410 6.420 1.00 97.31 72 LYS A C 1
ATOM 538 O O . LYS A 1 72 ? 3.840 5.468 7.411 1.00 97.31 72 LYS A O 1
ATOM 543 N N . THR A 1 73 ? 2.160 6.309 6.173 1.00 97.56 73 THR A N 1
ATOM 544 C CA . THR A 1 73 ? 1.868 7.433 7.076 1.00 97.56 73 THR A CA 1
ATOM 545 C C . THR A 1 73 ? 1.279 6.948 8.405 1.00 97.56 73 THR A C 1
ATOM 547 O O . THR A 1 73 ? 0.668 5.880 8.477 1.00 97.56 73 THR A O 1
ATOM 550 N N . LEU A 1 74 ? 1.392 7.753 9.468 1.00 97.69 74 LEU A N 1
ATOM 551 C CA . LEU A 1 74 ? 0.794 7.430 10.773 1.00 97.69 74 LEU A CA 1
ATOM 552 C C . LEU A 1 74 ? -0.728 7.245 10.685 1.00 97.69 74 LEU A C 1
ATOM 554 O O . LEU A 1 74 ? -1.285 6.350 11.317 1.00 97.69 74 LEU A O 1
ATOM 558 N N . LYS A 1 75 ? -1.398 8.055 9.855 1.00 97.19 75 LYS A N 1
ATOM 559 C CA . LYS A 1 75 ? -2.839 7.945 9.591 1.00 97.19 75 LYS A CA 1
ATOM 560 C C . LYS A 1 75 ? -3.189 6.601 8.951 1.00 97.19 75 LYS A C 1
ATOM 562 O O . LYS A 1 75 ? -4.151 5.961 9.368 1.00 97.19 75 LYS A O 1
ATOM 567 N N . GLN A 1 76 ? -2.402 6.164 7.967 1.00 97.44 76 GLN A N 1
ATOM 568 C CA . GLN A 1 76 ? -2.607 4.876 7.311 1.00 97.44 76 GLN A CA 1
ATOM 569 C C . GLN A 1 76 ? -2.370 3.709 8.273 1.00 97.44 76 GLN A C 1
ATOM 571 O O . GLN A 1 76 ? -3.212 2.820 8.337 1.00 97.44 76 GLN A O 1
ATOM 576 N N . LYS A 1 77 ? -1.294 3.749 9.073 1.00 97.25 77 LYS A N 1
ATOM 577 C CA . LYS A 1 77 ? -1.021 2.729 10.100 1.00 97.25 77 LYS A CA 1
ATOM 578 C C . LYS A 1 77 ? -2.196 2.578 11.067 1.00 97.25 77 LYS A C 1
ATOM 580 O O . LYS A 1 77 ? -2.678 1.471 11.257 1.00 97.25 77 LYS A O 1
ATOM 585 N N . LYS A 1 78 ? -2.726 3.691 11.593 1.00 98.00 78 LYS A N 1
ATOM 586 C CA . LYS A 1 78 ? -3.921 3.673 12.454 1.00 98.00 78 LYS A CA 1
ATOM 587 C C . LYS A 1 78 ? -5.103 2.999 11.756 1.00 98.00 78 LYS A C 1
ATOM 589 O O . LYS A 1 78 ? -5.717 2.110 12.329 1.00 98.00 78 LYS A O 1
ATOM 594 N N . LYS A 1 79 ? -5.405 3.381 10.511 1.00 97.81 79 LYS A N 1
ATOM 595 C CA . LYS A 1 79 ? -6.523 2.796 9.758 1.00 97.81 79 LYS A CA 1
ATOM 596 C C . LYS A 1 79 ? -6.370 1.283 9.572 1.00 97.81 79 LYS A C 1
ATOM 598 O O . LYS A 1 79 ? -7.341 0.565 9.759 1.00 97.81 79 LYS A O 1
ATOM 603 N N . GLU A 1 80 ? -5.175 0.813 9.227 1.00 96.44 80 GLU A N 1
ATOM 604 C CA . GLU A 1 80 ? -4.892 -0.616 9.044 1.00 96.44 80 GLU A CA 1
ATOM 605 C C . GLU A 1 80 ? -4.986 -1.406 10.356 1.00 96.44 80 GLU A C 1
ATOM 607 O O . GLU A 1 80 ? -5.484 -2.527 10.347 1.00 96.44 80 GLU A O 1
ATOM 612 N N . THR A 1 81 ? -4.553 -0.820 11.479 1.00 96.56 81 THR A N 1
ATOM 613 C CA . THR A 1 81 ? -4.669 -1.436 12.808 1.00 96.56 81 THR A CA 1
ATOM 614 C C . THR A 1 81 ? -6.118 -1.511 13.285 1.00 96.56 81 THR A C 1
ATOM 616 O O . THR A 1 81 ? -6.536 -2.552 13.780 1.00 96.56 81 THR A O 1
ATOM 619 N N . TYR A 1 82 ? -6.887 -0.427 13.147 1.00 98.00 82 TYR A N 1
ATOM 620 C CA . TYR A 1 82 ? -8.266 -0.374 13.647 1.00 98.00 82 TYR A CA 1
ATOM 621 C C . TYR A 1 82 ? -9.266 -1.091 12.738 1.00 98.00 82 TYR A C 1
ATOM 623 O O . TYR A 1 82 ? -10.242 -1.647 13.231 1.00 98.00 82 TYR A O 1
ATOM 631 N N . PHE A 1 83 ? -9.036 -1.086 11.423 1.00 96.62 83 PHE A N 1
ATOM 632 C CA . PHE A 1 83 ? -9.954 -1.654 10.434 1.00 96.62 83 PHE A CA 1
ATOM 633 C C . PHE A 1 83 ? -9.222 -2.630 9.506 1.00 96.62 83 PHE A C 1
ATOM 635 O O . PHE A 1 83 ? -9.027 -2.338 8.319 1.00 96.62 83 PHE A O 1
ATOM 642 N N . PRO A 1 84 ? -8.786 -3.790 10.027 1.00 96.62 84 PRO A N 1
ATOM 643 C CA . PRO A 1 84 ? -8.191 -4.817 9.193 1.00 96.62 84 PRO A CA 1
ATOM 644 C C . PRO A 1 84 ? -9.240 -5.404 8.241 1.00 96.62 84 PRO A C 1
ATOM 646 O O . PRO A 1 84 ? -10.419 -5.529 8.570 1.00 96.62 84 PRO A O 1
ATOM 649 N N . LYS A 1 85 ? -8.807 -5.793 7.040 1.00 95.44 85 LYS A N 1
ATOM 650 C CA . LYS A 1 85 ? -9.672 -6.513 6.102 1.00 95.44 85 LYS A CA 1
ATOM 651 C C . LYS A 1 85 ? -9.873 -7.935 6.616 1.00 95.44 85 LYS A C 1
ATOM 653 O O . LYS A 1 85 ? -8.911 -8.692 6.716 1.00 95.44 85 LYS A O 1
ATOM 658 N N . TRP A 1 86 ? -11.112 -8.297 6.916 1.00 96.12 86 TRP A N 1
ATOM 659 C CA . TRP A 1 86 ? -11.454 -9.650 7.345 1.00 96.12 86 TRP A CA 1
ATOM 660 C C . TRP A 1 86 ? -11.709 -10.564 6.149 1.00 96.12 86 TRP A C 1
ATOM 662 O O . TRP A 1 86 ? -12.192 -10.124 5.103 1.00 96.12 86 TRP A O 1
ATOM 672 N N . GLN A 1 87 ? -11.372 -11.840 6.313 1.00 96.19 87 GLN A N 1
ATOM 673 C CA . GLN A 1 87 ? -11.772 -12.894 5.388 1.00 96.19 87 GLN A CA 1
ATOM 674 C C . GLN A 1 87 ? -13.133 -13.424 5.844 1.00 96.19 87 GLN A C 1
ATOM 676 O O . GLN A 1 87 ? -13.281 -13.818 6.997 1.00 96.19 87 GLN A O 1
ATOM 681 N N . TYR A 1 88 ? -14.127 -13.398 4.960 1.00 95.94 88 TYR A N 1
ATOM 682 C CA . TYR A 1 88 ? -15.470 -13.910 5.224 1.00 95.94 88 TYR A CA 1
ATOM 683 C C . TYR A 1 88 ? -15.977 -14.685 4.007 1.00 95.94 88 TYR A C 1
ATOM 685 O O . TYR A 1 88 ? -15.565 -14.417 2.878 1.00 95.94 88 TYR A O 1
ATOM 693 N N . ALA A 1 89 ? -16.870 -15.641 4.247 1.00 95.38 89 ALA A N 1
ATOM 694 C CA . ALA A 1 89 ? -17.577 -16.383 3.213 1.00 95.38 89 ALA A CA 1
ATOM 695 C C . ALA A 1 89 ? -19.079 -16.122 3.344 1.00 95.38 89 ALA A C 1
ATOM 697 O O . ALA A 1 89 ? -19.595 -15.973 4.453 1.00 95.38 89 ALA A O 1
ATOM 698 N N . LEU A 1 90 ? -19.771 -16.061 2.211 1.00 93.88 90 LEU A N 1
ATOM 699 C CA . LEU A 1 90 ? -21.226 -15.983 2.177 1.00 93.88 90 LEU A CA 1
ATOM 700 C C . LEU A 1 90 ? -21.780 -17.405 2.140 1.00 93.88 90 LEU A C 1
ATOM 702 O O . LEU A 1 90 ? -21.301 -18.239 1.371 1.00 93.88 90 LEU A O 1
ATOM 706 N N . LYS A 1 91 ? -22.773 -17.681 2.982 1.00 91.56 91 LYS A N 1
ATOM 707 C CA . LYS A 1 91 ? -23.535 -18.923 2.904 1.00 91.56 91 LYS A CA 1
ATOM 708 C C . LYS A 1 91 ? -24.579 -18.772 1.795 1.00 91.56 91 LYS A C 1
ATOM 710 O O . LYS 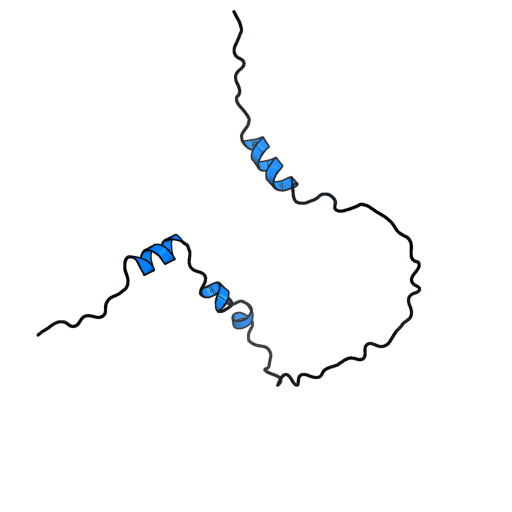A 1 91 ? -25.259 -17.748 1.755 1.00 91.56 91 LYS A O 1
ATOM 715 N N . ALA A 1 92 ? -24.648 -19.764 0.912 1.00 83.38 92 ALA A N 1
ATOM 716 C CA . ALA A 1 92 ? -25.723 -19.909 -0.066 1.00 83.38 92 ALA A CA 1
ATOM 717 C C . ALA A 1 92 ? -26.964 -20.526 0.590 1.00 83.38 92 ALA A C 1
ATOM 719 O O . ALA A 1 92 ? -26.783 -21.387 1.489 1.00 83.38 92 ALA A O 1
#

Radius of gyration: 30.23 Å; chains: 1; bounding box: 79×77×48 Å

Secondary structure (DSSP, 8-state):
----------HHHHHHHHHTTT-----------------------------------HHHHHSPPHHHHH---HHHHHHHHHSPPPP-----